Protein AF-A0A528AX27-F1 (afdb_monomer_lite)

pLDDT: mean 85.96, std 14.39, range [37.19, 96.56]

Foldseek 3Di:
DDDLLPLCVPQPVVQWAAPDPPDDTHGPDDDDDPPDDPSNVSSVVVVRVD

Secondary structure (DSSP, 8-state):
------GGGTS-GGGEEESSSSS-EEE-S---STT--HHHHHHHHHHHT-

Radius of gyration: 11.31 Å; chains: 1; bounding box: 25×27×22 Å

Sequence (50 aa):
MSNPVLVNQTIPDSDVVPLTGRVGAEIIGVRLGRDLSDATIAAINQLLLK

Structure (mmCIF, N/CA/C/O backbone):
data_AF-A0A528AX27-F1
#
_entry.id   AF-A0A528AX27-F1
#
loop_
_atom_site.group_PDB
_atom_site.id
_atom_site.type_symbol
_atom_site.label_atom_id
_atom_site.label_alt_id
_atom_site.label_comp_id
_atom_site.label_asym_id
_atom_site.label_entity_id
_atom_site.label_seq_id
_atom_site.pdbx_PDB_ins_code
_atom_site.Cartn_x
_atom_site.Cartn_y
_atom_site.Cartn_z
_atom_site.occupancy
_atom_site.B_iso_or_equiv
_atom_site.auth_seq_id
_atom_site.auth_comp_id
_atom_site.auth_asym_id
_atom_site.auth_atom_id
_atom_site.pdbx_PDB_model_num
ATOM 1 N N . MET A 1 1 ? 14.935 19.089 -5.053 1.00 37.19 1 MET A N 1
ATOM 2 C CA . MET A 1 1 ? 13.540 19.217 -4.584 1.00 37.19 1 MET A CA 1
ATOM 3 C C . MET A 1 1 ? 12.743 18.129 -5.281 1.00 37.19 1 MET A C 1
ATOM 5 O O . MET A 1 1 ? 12.453 18.278 -6.460 1.00 37.19 1 MET A O 1
ATOM 9 N N . SER A 1 2 ? 12.525 16.991 -4.623 1.00 52.97 2 SER A N 1
ATOM 10 C CA . SER A 1 2 ? 11.785 15.869 -5.209 1.00 52.97 2 SER A CA 1
ATOM 11 C C . SER A 1 2 ? 10.304 16.232 -5.226 1.00 52.97 2 SER A C 1
ATOM 13 O O . SER A 1 2 ? 9.737 16.545 -4.182 1.00 52.97 2 SER A O 1
ATOM 15 N N . ASN A 1 3 ? 9.708 16.263 -6.415 1.00 55.59 3 ASN A N 1
ATOM 16 C CA . ASN A 1 3 ? 8.283 16.517 -6.586 1.00 55.59 3 ASN A CA 1
ATOM 17 C C . ASN A 1 3 ? 7.505 15.422 -5.826 1.00 55.59 3 ASN A C 1
ATOM 19 O O . ASN A 1 3 ? 7.877 14.253 -5.974 1.00 55.59 3 ASN A O 1
ATOM 23 N N . PRO A 1 4 ? 6.478 15.733 -5.012 1.00 58.66 4 PRO A N 1
ATOM 24 C CA . PRO A 1 4 ? 5.640 14.691 -4.436 1.00 58.66 4 PRO A CA 1
ATOM 25 C C . PRO A 1 4 ? 4.983 13.941 -5.595 1.00 58.66 4 PRO A C 1
ATOM 27 O O . PRO A 1 4 ? 4.153 14.492 -6.316 1.00 58.66 4 PRO A O 1
ATOM 30 N N . VAL A 1 5 ? 5.414 12.700 -5.819 1.00 59.91 5 VAL A N 1
ATOM 31 C CA . VAL A 1 5 ? 4.766 11.813 -6.782 1.00 59.91 5 VAL A CA 1
ATOM 32 C C . VAL A 1 5 ? 3.318 11.686 -6.327 1.00 59.91 5 VAL A C 1
ATOM 34 O O . VAL A 1 5 ? 3.058 11.297 -5.189 1.00 59.91 5 VAL A O 1
ATOM 37 N N . LEU A 1 6 ? 2.384 12.097 -7.183 1.00 61.34 6 LEU A N 1
ATOM 38 C CA . LEU A 1 6 ? 0.958 12.018 -6.898 1.00 61.34 6 LEU A CA 1
ATOM 39 C C . LEU A 1 6 ? 0.577 10.538 -6.785 1.00 61.34 6 LEU A C 1
ATOM 41 O O . LEU A 1 6 ? 0.476 9.824 -7.780 1.00 61.34 6 LEU A O 1
ATOM 45 N N . VAL A 1 7 ? 0.400 10.069 -5.553 1.00 58.69 7 VAL A N 1
ATOM 46 C CA . VAL A 1 7 ? 0.229 8.647 -5.222 1.00 58.69 7 VAL A CA 1
ATOM 47 C C . VAL A 1 7 ? -1.003 8.027 -5.866 1.00 58.69 7 VAL A C 1
ATOM 49 O O . VAL A 1 7 ? -0.909 6.920 -6.397 1.00 58.69 7 VAL A O 1
ATOM 52 N N . ASN A 1 8 ? -2.087 8.797 -5.973 1.00 58.09 8 ASN A N 1
ATOM 53 C CA . ASN A 1 8 ? -3.316 8.390 -6.656 1.00 58.09 8 ASN A CA 1
ATOM 54 C C . ASN A 1 8 ? -3.131 8.095 -8.154 1.00 58.09 8 ASN A C 1
ATOM 56 O O . ASN A 1 8 ? -4.017 7.508 -8.764 1.00 58.09 8 ASN A O 1
ATOM 60 N N . GLN A 1 9 ? -2.013 8.502 -8.767 1.00 68.44 9 GLN A N 1
ATOM 61 C CA . GLN A 1 9 ? -1.720 8.176 -10.165 1.00 68.44 9 GLN A CA 1
ATOM 62 C C . GLN A 1 9 ? -1.023 6.819 -10.323 1.00 68.44 9 GLN A C 1
ATOM 64 O O . GLN A 1 9 ? -1.011 6.281 -11.426 1.00 68.44 9 GLN A O 1
ATOM 69 N N . THR A 1 10 ? -0.421 6.284 -9.252 1.00 85.38 10 THR A N 1
ATOM 70 C CA . THR A 1 10 ? 0.386 5.052 -9.315 1.00 85.38 10 THR A CA 1
ATOM 71 C C . THR A 1 10 ? -0.334 3.848 -8.717 1.00 85.38 10 THR A C 1
ATOM 73 O O . THR A 1 10 ? -0.264 2.765 -9.288 1.00 85.38 10 THR A O 1
ATOM 76 N N . ILE A 1 11 ? -1.020 4.027 -7.585 1.00 90.62 11 ILE A N 1
ATOM 77 C CA . ILE A 1 11 ? -1.893 3.010 -6.988 1.00 90.62 11 ILE A CA 1
ATOM 78 C C . ILE A 1 11 ? -3.277 3.655 -6.872 1.00 90.62 11 ILE A C 1
ATOM 80 O O . ILE A 1 11 ? -3.421 4.612 -6.106 1.00 90.62 11 ILE A O 1
ATOM 84 N N . PRO A 1 12 ? -4.273 3.215 -7.657 1.00 90.94 12 PRO A N 1
ATOM 85 C CA . PRO A 1 12 ? -5.608 3.786 -7.580 1.00 90.94 12 PRO A CA 1
ATOM 86 C C . PRO A 1 12 ? -6.269 3.398 -6.252 1.00 90.94 12 PRO A C 1
ATOM 88 O O . PRO A 1 12 ? -6.065 2.299 -5.741 1.00 90.94 12 PRO A O 1
ATOM 91 N N . ASP A 1 13 ? -7.111 4.281 -5.709 1.00 90.00 13 ASP A N 1
ATOM 92 C CA . ASP A 1 13 ? -7.792 4.039 -4.427 1.00 90.00 13 ASP A CA 1
ATOM 93 C C . ASP A 1 13 ? -8.687 2.782 -4.458 1.00 90.00 13 ASP A C 1
ATOM 95 O O . ASP A 1 13 ? -8.912 2.164 -3.423 1.00 90.00 13 ASP A O 1
ATOM 99 N N . SER A 1 14 ? -9.166 2.368 -5.640 1.00 92.44 14 SER A N 1
ATOM 100 C CA . SER A 1 14 ? -9.927 1.122 -5.826 1.00 92.44 14 SER A CA 1
ATOM 101 C C . SER A 1 14 ? -9.132 -0.139 -5.494 1.00 92.44 14 SER A C 1
ATOM 103 O O . SER A 1 14 ? -9.730 -1.161 -5.166 1.00 92.44 14 SER A O 1
ATOM 105 N N . ASP A 1 15 ? -7.805 -0.063 -5.588 1.00 94.50 15 ASP A N 1
ATOM 106 C CA . ASP A 1 15 ? -6.905 -1.190 -5.354 1.00 94.50 15 ASP A CA 1
ATOM 107 C C . ASP A 1 15 ? -6.404 -1.210 -3.903 1.00 94.50 15 ASP A C 1
ATOM 109 O O . ASP A 1 15 ? -5.655 -2.109 -3.526 1.00 94.50 15 ASP A O 1
ATOM 113 N N . VAL A 1 16 ? -6.821 -0.240 -3.081 1.00 94.12 16 VAL A N 1
ATOM 114 C CA . VAL A 1 16 ? -6.519 -0.168 -1.651 1.00 94.12 16 VAL A CA 1
ATOM 115 C C . VAL A 1 16 ? -7.781 -0.504 -0.863 1.00 94.12 16 VAL A C 1
ATOM 117 O O . VAL A 1 16 ? -8.699 0.305 -0.751 1.00 94.12 16 VAL A O 1
ATOM 120 N N . VAL A 1 17 ? -7.825 -1.697 -0.276 1.00 95.62 17 VAL A N 1
ATOM 121 C CA . VAL A 1 17 ? -8.988 -2.194 0.469 1.00 95.62 17 VAL A CA 1
ATOM 122 C C . VAL A 1 17 ? -8.692 -2.140 1.971 1.00 95.62 17 VAL A C 1
ATOM 124 O O . VAL A 1 17 ? -7.869 -2.922 2.451 1.00 95.62 17 VAL A O 1
ATOM 127 N N . PRO A 1 18 ? -9.327 -1.244 2.753 1.00 95.19 18 PRO A N 1
ATOM 128 C CA . PRO A 1 18 ? -9.148 -1.212 4.202 1.00 95.19 18 PRO A CA 1
ATOM 129 C C . PRO A 1 18 ? -9.574 -2.538 4.842 1.00 95.19 18 PRO A C 1
ATOM 131 O O . PRO A 1 18 ? -10.674 -3.027 4.594 1.00 95.19 18 PRO A O 1
ATOM 134 N N . LEU A 1 19 ? -8.720 -3.103 5.697 1.00 95.75 19 LEU A N 1
ATOM 135 C CA . LEU A 1 19 ? -9.005 -4.360 6.400 1.00 95.75 19 LEU A CA 1
ATOM 136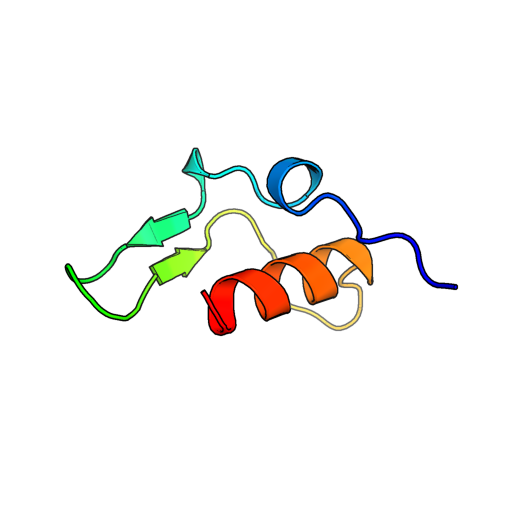 C C . LEU A 1 19 ? -9.828 -4.126 7.670 1.00 95.75 19 LEU A C 1
ATOM 138 O O . LEU A 1 19 ? -10.649 -4.957 8.055 1.00 95.75 19 LEU A O 1
ATOM 142 N N . THR A 1 20 ? -9.609 -2.991 8.336 1.00 94.19 20 THR A N 1
ATOM 143 C CA . THR A 1 20 ? -10.364 -2.572 9.522 1.00 94.19 20 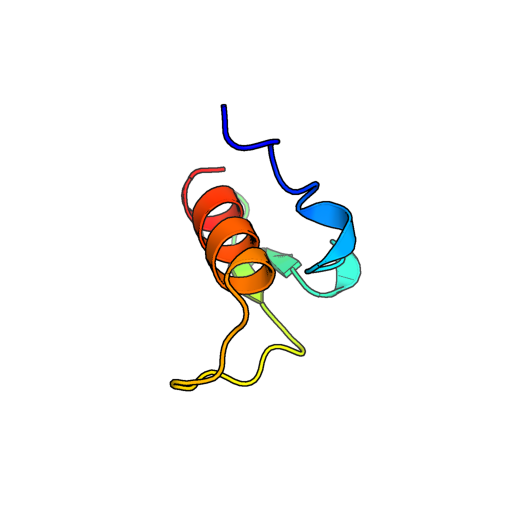THR A CA 1
ATOM 144 C C . THR A 1 20 ? -10.660 -1.075 9.464 1.00 94.19 20 THR A C 1
ATOM 146 O O . THR A 1 20 ? -10.091 -0.346 8.658 1.00 94.19 20 THR A O 1
ATOM 149 N N . GLY A 1 21 ? -11.520 -0.580 10.359 1.00 90.12 21 GLY A N 1
ATOM 150 C CA . GLY A 1 21 ? -11.903 0.836 10.381 1.00 90.12 21 GLY A CA 1
ATOM 151 C C . GLY A 1 21 ? -10.818 1.818 10.844 1.00 90.12 21 GLY A C 1
ATOM 152 O O . GLY A 1 21 ? -11.078 3.017 10.843 1.00 90.12 21 GLY A O 1
ATOM 153 N N . ARG A 1 22 ? -9.645 1.351 11.301 1.00 89.62 22 ARG A N 1
ATOM 154 C CA . ARG A 1 22 ? -8.577 2.231 11.828 1.00 89.62 22 ARG A CA 1
ATOM 155 C C . ARG A 1 22 ? -7.161 1.863 11.401 1.00 89.62 22 ARG A C 1
ATOM 157 O O . ARG A 1 22 ? -6.293 2.722 11.472 1.00 89.62 22 ARG A O 1
ATOM 164 N N . VAL A 1 23 ? -6.901 0.608 11.036 1.00 92.38 23 VAL A N 1
ATOM 165 C CA . VAL A 1 23 ? -5.552 0.159 10.668 1.00 92.38 23 VAL A CA 1
ATOM 166 C C . VAL A 1 23 ? -5.593 -1.030 9.715 1.00 92.38 23 VAL A C 1
ATOM 168 O O . VAL A 1 23 ? -6.436 -1.921 9.840 1.00 92.38 23 VAL A O 1
ATOM 171 N N . GLY A 1 24 ? -4.633 -1.058 8.797 1.00 94.38 24 GLY A N 1
ATOM 172 C CA . GLY A 1 24 ? -4.455 -2.134 7.832 1.00 94.38 24 GLY A CA 1
ATOM 173 C C . GLY A 1 24 ? -5.244 -1.911 6.545 1.00 94.38 24 GLY A C 1
ATOM 174 O O . GLY A 1 24 ? -6.432 -1.587 6.570 1.00 94.38 24 GLY A O 1
ATOM 175 N N . ALA A 1 25 ? -4.569 -2.129 5.421 1.00 96.19 25 ALA A N 1
ATOM 176 C CA . ALA A 1 25 ? -5.146 -2.133 4.086 1.00 96.19 25 ALA A CA 1
ATOM 177 C C . ALA A 1 25 ? -4.451 -3.203 3.235 1.00 96.19 25 ALA A C 1
ATOM 179 O O . ALA A 1 25 ? -3.245 -3.420 3.370 1.00 96.19 25 ALA A O 1
ATOM 180 N N . GLU A 1 26 ? -5.211 -3.864 2.371 1.00 96.56 26 GLU A N 1
ATOM 181 C CA . GLU A 1 26 ? -4.687 -4.695 1.293 1.00 96.56 26 GLU A CA 1
ATOM 182 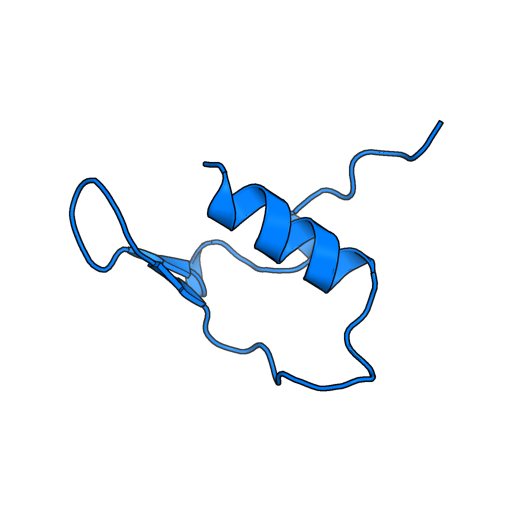C C . GLU A 1 26 ? -4.452 -3.823 0.058 1.00 96.56 26 GLU A C 1
ATOM 184 O O . GLU A 1 26 ? -5.291 -2.988 -0.276 1.00 96.56 26 GLU A O 1
ATOM 189 N N . ILE A 1 27 ? -3.309 -4.009 -0.606 1.00 95.50 27 ILE A N 1
ATOM 190 C CA . ILE A 1 27 ? -2.988 -3.349 -1.874 1.00 95.50 27 ILE A CA 1
ATOM 191 C C . ILE A 1 27 ? -2.974 -4.416 -2.965 1.00 95.50 27 ILE A C 1
ATOM 193 O O . ILE A 1 27 ? -2.159 -5.340 -2.928 1.00 95.50 27 ILE A O 1
ATOM 197 N N . ILE A 1 28 ? -3.866 -4.276 -3.939 1.00 95.50 28 ILE A N 1
ATOM 198 C CA . ILE A 1 28 ? -4.060 -5.214 -5.046 1.00 95.50 28 ILE A CA 1
ATOM 199 C C . ILE A 1 28 ? -3.305 -4.703 -6.285 1.00 95.50 28 ILE A C 1
ATOM 201 O O . ILE A 1 28 ? -2.955 -3.532 -6.389 1.00 95.50 28 ILE A O 1
ATOM 205 N N . GLY A 1 29 ? -2.982 -5.598 -7.224 1.00 91.69 29 GLY A N 1
ATOM 206 C CA . GLY A 1 29 ? -2.441 -5.213 -8.536 1.00 91.69 29 GLY A CA 1
ATOM 207 C C . GLY A 1 29 ? -0.950 -4.855 -8.557 1.00 91.69 29 GLY A C 1
ATOM 208 O O . GLY A 1 29 ? -0.389 -4.638 -9.630 1.00 91.69 29 GLY A O 1
ATOM 209 N N . VAL A 1 30 ? -0.270 -4.866 -7.406 1.00 91.69 30 VAL A N 1
ATOM 210 C CA . VAL A 1 30 ? 1.176 -4.619 -7.313 1.00 91.69 30 VAL A CA 1
ATOM 211 C C . VAL A 1 30 ? 1.941 -5.938 -7.206 1.00 91.69 30 VAL A C 1
ATOM 213 O O . VAL A 1 30 ? 1.855 -6.655 -6.209 1.00 91.69 30 VAL A O 1
ATOM 216 N N . ARG A 1 31 ? 2.760 -6.250 -8.217 1.00 94.00 31 ARG A N 1
ATOM 217 C CA . ARG A 1 31 ? 3.698 -7.379 -8.150 1.00 94.00 31 ARG A CA 1
ATOM 218 C C . ARG A 1 31 ? 4.957 -6.965 -7.392 1.00 94.00 31 ARG A C 1
ATOM 220 O O . ARG A 1 31 ? 5.764 -6.192 -7.899 1.00 94.00 31 ARG A O 1
ATOM 227 N N . LEU A 1 32 ? 5.143 -7.517 -6.197 1.00 94.75 32 LEU A N 1
ATOM 228 C CA . LEU A 1 32 ? 6.328 -7.250 -5.383 1.00 94.75 32 LEU A CA 1
ATOM 229 C C . LEU A 1 32 ? 7.590 -7.860 -6.009 1.00 94.75 32 LEU A C 1
ATOM 231 O O . LEU A 1 32 ? 7.577 -8.994 -6.494 1.00 94.75 32 LEU A O 1
ATOM 235 N N . GLY A 1 33 ? 8.693 -7.113 -5.979 1.00 94.19 33 GLY A N 1
ATOM 236 C CA . GLY A 1 33 ? 9.970 -7.552 -6.532 1.00 94.19 33 GLY A CA 1
ATOM 237 C C . GLY A 1 33 ? 11.021 -6.447 -6.552 1.00 94.19 33 GLY A C 1
ATOM 238 O O . GLY A 1 33 ? 10.760 -5.317 -6.150 1.00 94.19 33 GLY A O 1
ATOM 239 N N . ARG A 1 34 ? 12.223 -6.785 -7.034 1.00 93.19 34 ARG A N 1
ATOM 240 C CA . ARG A 1 34 ? 13.352 -5.844 -7.134 1.00 93.19 34 ARG A CA 1
ATOM 241 C C . ARG A 1 34 ? 13.091 -4.703 -8.126 1.00 93.19 34 ARG A C 1
ATOM 243 O O . ARG A 1 34 ? 13.622 -3.619 -7.932 1.00 93.19 34 ARG A O 1
ATOM 250 N N . ASP A 1 35 ? 12.262 -4.942 -9.138 1.00 91.25 35 ASP A N 1
ATOM 251 C CA . ASP A 1 35 ? 12.031 -4.016 -10.255 1.00 91.25 35 ASP A CA 1
ATOM 252 C C . ASP A 1 35 ? 10.831 -3.079 -10.023 1.00 91.25 35 ASP A C 1
ATOM 254 O O . ASP A 1 35 ? 10.248 -2.546 -10.968 1.00 91.25 35 ASP A O 1
ATOM 258 N N . LEU A 1 36 ? 10.418 -2.901 -8.764 1.00 93.56 36 LEU A N 1
ATOM 259 C CA . LEU A 1 36 ? 9.399 -1.921 -8.402 1.00 93.56 36 LEU A CA 1
ATOM 260 C C . LEU A 1 36 ? 9.897 -0.513 -8.731 1.00 93.56 36 LEU A C 1
ATOM 262 O O . LEU A 1 36 ? 11.001 -0.130 -8.353 1.00 93.56 36 LEU A O 1
ATOM 266 N N . SER A 1 37 ? 9.059 0.270 -9.407 1.00 91.81 37 SER A N 1
ATOM 267 C CA . SER A 1 37 ? 9.392 1.662 -9.696 1.00 91.81 37 SER A CA 1
ATOM 268 C C . SER A 1 37 ? 9.444 2.497 -8.413 1.00 91.81 37 SER A C 1
ATOM 270 O O . SER A 1 37 ? 8.656 2.277 -7.487 1.00 91.81 37 SER A O 1
ATOM 272 N N . ASP A 1 38 ? 10.301 3.519 -8.391 1.00 90.88 38 ASP A N 1
ATOM 273 C CA . ASP A 1 38 ? 10.387 4.467 -7.272 1.00 90.88 38 ASP A CA 1
ATOM 274 C C . ASP A 1 38 ? 9.037 5.140 -6.977 1.00 90.88 38 ASP A C 1
ATOM 276 O O . ASP A 1 38 ? 8.704 5.401 -5.821 1.00 90.88 38 ASP A O 1
ATOM 280 N N . ALA A 1 39 ? 8.223 5.371 -8.014 1.00 90.12 39 ALA A N 1
ATOM 281 C CA . ALA A 1 39 ? 6.873 5.909 -7.876 1.00 90.12 39 ALA A CA 1
ATOM 282 C C . ALA A 1 39 ? 5.955 4.956 -7.093 1.00 90.12 39 ALA A C 1
ATOM 284 O O . ALA A 1 39 ? 5.239 5.388 -6.190 1.00 90.12 39 ALA A O 1
ATOM 285 N N . THR A 1 40 ? 6.009 3.653 -7.389 1.00 92.50 40 T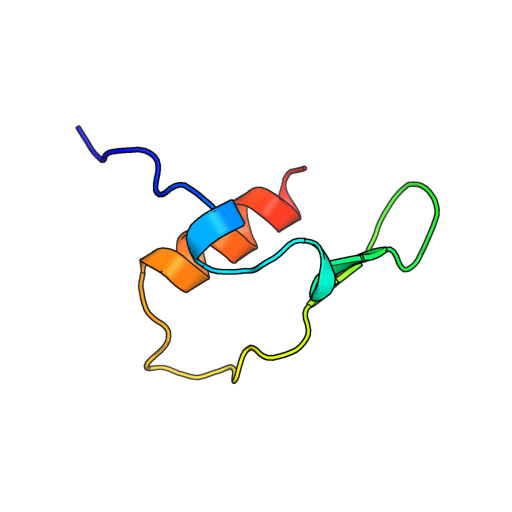HR A N 1
ATOM 286 C CA . THR A 1 40 ? 5.225 2.634 -6.673 1.00 92.50 40 THR A CA 1
ATOM 287 C C . THR A 1 40 ? 5.693 2.498 -5.226 1.00 92.50 40 THR A C 1
ATOM 289 O O . THR A 1 40 ? 4.867 2.413 -4.320 1.00 92.50 40 THR A O 1
ATOM 292 N N . ILE A 1 41 ? 7.008 2.541 -4.983 1.00 93.56 41 ILE A N 1
ATOM 293 C CA . ILE A 1 41 ? 7.575 2.510 -3.627 1.00 93.56 41 ILE A CA 1
ATOM 294 C C . ILE A 1 41 ? 7.114 3.734 -2.823 1.00 93.56 41 ILE A C 1
ATOM 296 O O . ILE A 1 41 ? 6.662 3.596 -1.686 1.00 93.56 41 ILE A O 1
ATOM 300 N N . ALA A 1 42 ? 7.177 4.931 -3.411 1.00 91.94 42 ALA A N 1
ATOM 301 C CA . ALA A 1 42 ? 6.709 6.158 -2.770 1.00 91.94 42 ALA A CA 1
ATOM 302 C C . ALA A 1 42 ? 5.206 6.105 -2.448 1.00 91.94 42 ALA A C 1
ATOM 304 O O . ALA A 1 42 ? 4.806 6.511 -1.357 1.00 91.94 42 ALA A O 1
ATOM 305 N N . ALA A 1 43 ? 4.393 5.557 -3.356 1.00 92.50 43 ALA A N 1
ATOM 306 C CA . ALA A 1 43 ? 2.963 5.351 -3.148 1.00 92.50 43 ALA A CA 1
ATOM 307 C C . ALA A 1 43 ? 2.661 4.439 -1.952 1.00 92.50 43 ALA A C 1
ATOM 309 O O . ALA A 1 43 ? 1.885 4.816 -1.073 1.00 92.50 43 ALA A O 1
ATOM 310 N N . ILE A 1 44 ? 3.334 3.289 -1.864 1.00 93.62 44 ILE A N 1
ATOM 311 C CA . ILE A 1 44 ? 3.194 2.364 -0.730 1.00 93.62 44 ILE A CA 1
ATOM 312 C C . ILE A 1 44 ? 3.609 3.043 0.581 1.00 93.62 44 ILE A C 1
ATOM 314 O O . ILE A 1 44 ? 2.898 2.942 1.579 1.00 93.62 44 ILE A O 1
ATOM 318 N N . ASN A 1 45 ? 4.725 3.776 0.584 1.00 93.94 45 ASN A N 1
ATOM 319 C CA . ASN A 1 45 ? 5.207 4.463 1.784 1.00 93.94 45 ASN A CA 1
ATOM 320 C C . ASN A 1 45 ? 4.238 5.544 2.279 1.00 93.94 45 ASN A C 1
ATOM 322 O O . ASN A 1 45 ? 4.077 5.706 3.485 1.00 93.94 45 ASN A O 1
ATOM 326 N N . GLN A 1 46 ? 3.578 6.274 1.377 1.00 91.31 46 GLN A N 1
ATOM 327 C CA . GLN A 1 46 ? 2.549 7.230 1.787 1.00 91.31 46 GLN A CA 1
ATOM 328 C C . GLN A 1 46 ? 1.312 6.532 2.357 1.00 91.31 46 GLN A C 1
ATOM 330 O O . GLN A 1 46 ? 0.784 6.992 3.364 1.00 91.31 46 GLN A O 1
ATOM 335 N N . LEU A 1 47 ? 0.873 5.418 1.760 1.00 91.38 47 LEU A N 1
ATOM 336 C CA . LEU A 1 47 ? -0.254 4.633 2.279 1.00 91.38 47 LEU A CA 1
ATOM 337 C C . LEU A 1 47 ? 0.035 4.040 3.663 1.00 91.38 47 LEU A C 1
ATOM 339 O O . LEU A 1 47 ? -0.862 3.986 4.497 1.00 91.38 47 LEU A O 1
ATOM 343 N N . LEU A 1 48 ? 1.281 3.63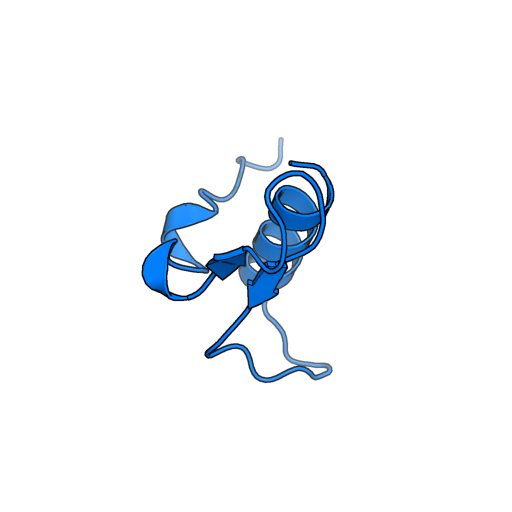8 3.925 1.00 93.31 48 LEU A N 1
ATOM 344 C CA . LEU A 1 48 ? 1.702 3.093 5.218 1.00 93.31 48 LEU A CA 1
ATOM 345 C C . LEU A 1 48 ? 1.598 4.109 6.367 1.00 93.31 48 LEU A C 1
ATOM 347 O O . LEU A 1 48 ? 1.405 3.718 7.515 1.00 93.31 48 LEU A O 1
ATOM 351 N N . LEU A 1 49 ? 1.768 5.397 6.066 1.00 89.00 49 LEU A N 1
ATOM 352 C CA . LEU A 1 49 ? 1.807 6.483 7.052 1.00 89.00 49 LEU A CA 1
ATOM 353 C C . LEU A 1 49 ? 0.493 7.271 7.142 1.00 89.00 49 LEU A C 1
ATOM 355 O O . LEU A 1 49 ? 0.447 8.287 7.838 1.00 89.00 49 LEU A O 1
ATOM 359 N N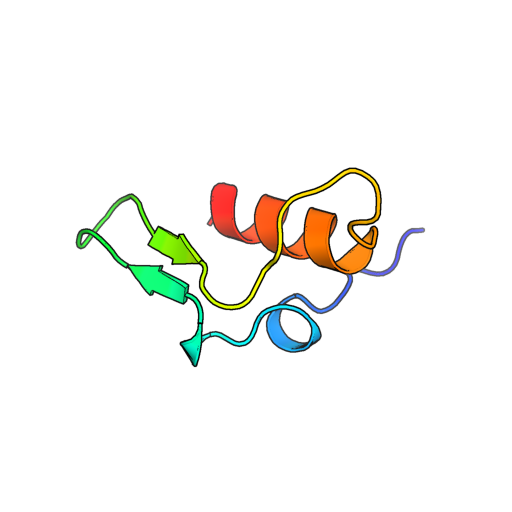 . LYS A 1 50 ? -0.530 6.846 6.397 1.00 77.94 50 LYS A N 1
ATOM 360 C CA . LYS A 1 50 ? -1.824 7.521 6.306 1.00 77.94 50 LYS A CA 1
ATOM 361 C C . LYS A 1 50 ? -2.703 7.278 7.532 1.00 77.94 50 LYS A C 1
ATOM 363 O O . LYS A 1 50 ? -2.569 6.211 8.170 1.00 77.94 50 LYS A O 1
#